Protein AF-A0A950J9D1-F1 (afdb_monomer_lite)

Structure (mmCIF, N/CA/C/O backbone):
data_AF-A0A950J9D1-F1
#
_entry.id   AF-A0A950J9D1-F1
#
loop_
_atom_site.group_PDB
_atom_site.id
_atom_site.type_symbol
_atom_site.label_atom_id
_atom_site.label_alt_id
_atom_site.label_comp_id
_atom_site.label_asym_id
_atom_site.label_entity_id
_atom_site.label_seq_id
_atom_site.pdbx_PDB_ins_code
_atom_site.Cartn_x
_atom_site.Cartn_y
_atom_site.Cartn_z
_atom_site.occupancy
_atom_site.B_iso_or_equiv
_atom_site.auth_seq_id
_atom_site.auth_comp_id
_atom_site.auth_asym_id
_atom_site.auth_atom_id
_atom_site.pdbx_PDB_model_num
ATOM 1 N N . MET A 1 1 ? -12.626 4.077 1.298 1.00 88.75 1 MET A N 1
ATOM 2 C CA . MET A 1 1 ? -12.996 3.410 2.566 1.00 88.75 1 MET A CA 1
ATOM 3 C C . MET A 1 1 ? -14.451 2.959 2.503 1.00 88.75 1 MET A C 1
ATOM 5 O O . MET A 1 1 ? -15.198 3.551 1.730 1.00 88.75 1 MET A O 1
ATOM 9 N N . PRO A 1 2 ? -14.875 1.946 3.283 1.00 83.19 2 PRO A N 1
ATOM 10 C CA . PRO A 1 2 ? -16.275 1.500 3.334 1.00 83.19 2 PRO A CA 1
ATOM 11 C C . PRO A 1 2 ? -17.258 2.616 3.710 1.00 83.19 2 PRO A C 1
ATOM 13 O O . PRO A 1 2 ? -18.381 2.634 3.224 1.00 83.19 2 PRO A O 1
ATOM 16 N N . SER A 1 3 ? -16.800 3.584 4.509 1.00 83.25 3 SER A N 1
ATOM 17 C CA . SER A 1 3 ? -17.522 4.810 4.875 1.00 83.25 3 SER A CA 1
ATOM 18 C C . SER A 1 3 ? -17.750 5.792 3.715 1.00 83.25 3 SER A C 1
ATOM 20 O O . SER A 1 3 ? -18.413 6.806 3.900 1.00 83.25 3 SER A O 1
ATOM 22 N N . GLY A 1 4 ? -17.159 5.552 2.540 1.00 85.25 4 GLY A N 1
ATOM 23 C CA . GLY A 1 4 ? -17.122 6.504 1.428 1.00 85.25 4 GLY A CA 1
ATOM 24 C C . GLY A 1 4 ? -15.970 7.509 1.491 1.00 85.25 4 GLY A C 1
ATOM 25 O O . GLY A 1 4 ? -15.677 8.159 0.489 1.00 85.25 4 GLY A O 1
ATOM 26 N N . GLU A 1 5 ? -15.272 7.599 2.624 1.00 88.75 5 GLU A N 1
ATOM 27 C CA . GLU A 1 5 ? -14.067 8.416 2.764 1.00 88.75 5 GLU A CA 1
ATOM 28 C C . GLU A 1 5 ? -12.976 7.965 1.781 1.00 88.75 5 GLU A C 1
ATOM 30 O O . GLU A 1 5 ? -12.780 6.766 1.534 1.00 88.75 5 GLU A O 1
ATOM 35 N N . ARG A 1 6 ? -12.251 8.933 1.216 1.00 92.69 6 ARG A N 1
ATOM 36 C CA . ARG A 1 6 ? -11.132 8.705 0.299 1.00 92.69 6 ARG A CA 1
ATOM 37 C C . ARG A 1 6 ? -9.833 9.058 1.010 1.00 92.69 6 ARG A C 1
ATOM 39 O O . ARG A 1 6 ? -9.705 10.161 1.524 1.00 92.69 6 ARG A O 1
ATOM 46 N N . LEU A 1 7 ? -8.892 8.117 1.017 1.00 95.94 7 LEU A N 1
ATOM 47 C CA . LEU A 1 7 ? -7.552 8.310 1.563 1.00 95.94 7 LEU A CA 1
ATOM 48 C C . LEU A 1 7 ? -6.548 8.337 0.412 1.00 95.94 7 LEU A C 1
ATOM 50 O O . LEU A 1 7 ? -6.672 7.551 -0.527 1.00 95.94 7 LEU A O 1
ATOM 54 N N . GLU A 1 8 ? -5.562 9.224 0.503 1.00 97.56 8 GLU A N 1
ATOM 55 C CA . GLU A 1 8 ? -4.431 9.269 -0.423 1.00 97.56 8 GLU A CA 1
ATOM 56 C C . GLU A 1 8 ? -3.420 8.176 -0.072 1.00 97.56 8 GLU A C 1
ATOM 58 O O . GLU A 1 8 ? -3.030 8.018 1.094 1.00 97.56 8 GLU A O 1
ATOM 63 N N . ALA A 1 9 ? -2.993 7.439 -1.095 1.00 98.19 9 ALA A N 1
ATOM 64 C CA . ALA A 1 9 ? -1.975 6.415 -0.983 1.00 98.19 9 ALA A CA 1
ATOM 65 C C . ALA A 1 9 ? -1.130 6.334 -2.256 1.00 98.19 9 ALA A C 1
ATOM 67 O O . ALA A 1 9 ? -1.650 6.565 -3.346 1.00 98.19 9 ALA A O 1
ATOM 68 N N . HIS A 1 10 ? 0.133 5.944 -2.096 1.00 98.50 10 HIS A N 1
ATOM 69 C CA . HIS A 1 10 ? 1.097 5.768 -3.181 1.00 98.50 10 HIS A CA 1
ATOM 70 C C . HIS A 1 10 ? 1.820 4.429 -3.062 1.00 98.50 10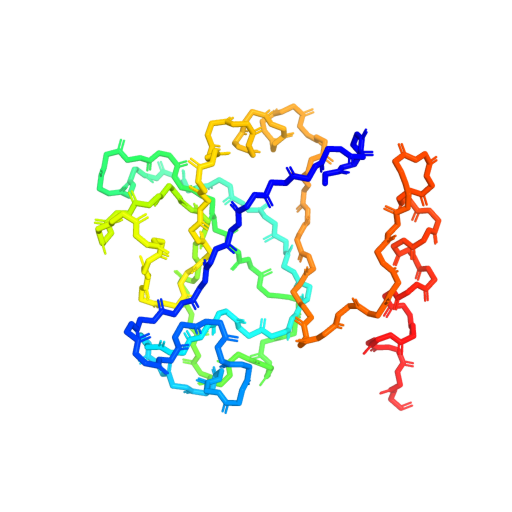 HIS A C 1
ATOM 72 O O . HIS A 1 10 ? 1.854 3.794 -1.999 1.00 98.50 10 HIS A O 1
ATOM 78 N N . SER A 1 11 ? 2.413 3.967 -4.160 1.00 98.50 11 SER A N 1
ATOM 79 C CA . SER A 1 11 ? 3.240 2.766 -4.149 1.00 98.50 11 SER A CA 1
ATOM 80 C C . SER A 1 11 ? 4.355 2.825 -5.184 1.00 98.50 11 SER A C 1
ATOM 82 O O . SER A 1 11 ? 4.157 3.279 -6.302 1.00 98.50 11 SER A O 1
ATOM 84 N N . GLY A 1 12 ? 5.525 2.290 -4.836 1.00 98.31 12 GLY A N 1
ATOM 85 C CA . GLY A 1 12 ? 6.700 2.322 -5.707 1.00 98.31 12 GLY A CA 1
ATOM 86 C C . GLY A 1 12 ? 7.647 3.470 -5.362 1.00 98.31 12 GLY A C 1
ATOM 87 O O . GLY A 1 12 ? 7.420 4.215 -4.411 1.00 98.31 12 GLY A O 1
ATOM 88 N N . LEU A 1 13 ? 8.755 3.550 -6.094 1.00 98.38 13 LEU A N 1
ATOM 89 C CA . LEU A 1 13 ? 9.912 4.371 -5.744 1.00 98.38 13 LEU A CA 1
ATOM 90 C C . LEU A 1 13 ? 10.393 5.191 -6.941 1.00 98.38 13 LEU A C 1
ATOM 92 O O . LEU A 1 13 ? 10.679 4.638 -8.010 1.00 98.38 13 LEU A O 1
ATOM 96 N N . GLY A 1 14 ? 10.577 6.493 -6.728 1.00 96.94 14 GLY A N 1
ATOM 97 C CA . GLY A 1 14 ? 11.109 7.418 -7.720 1.00 96.94 14 GLY A CA 1
ATOM 98 C C . GLY A 1 14 ? 10.282 7.414 -9.005 1.00 96.94 14 GLY A C 1
ATOM 99 O O . GLY A 1 14 ? 9.060 7.498 -8.973 1.00 96.94 14 GLY A O 1
ATOM 100 N N . GLY A 1 15 ? 10.946 7.269 -10.155 1.00 97.44 15 GLY A N 1
ATOM 101 C CA . GLY A 1 15 ? 10.290 7.295 -11.471 1.00 97.44 15 GLY A CA 1
ATOM 102 C C . GLY A 1 15 ? 9.323 6.140 -11.763 1.00 97.44 15 GLY A C 1
ATOM 103 O O . GLY A 1 15 ? 8.729 6.130 -12.833 1.00 97.44 15 GLY A O 1
ATOM 104 N N . TYR A 1 16 ? 9.180 5.174 -10.850 1.00 97.88 16 TYR A N 1
ATOM 105 C CA . TYR A 1 16 ? 8.243 4.050 -10.970 1.00 97.88 16 TYR A CA 1
ATOM 106 C C . TYR A 1 16 ? 7.064 4.154 -9.995 1.00 97.88 16 TYR A C 1
ATOM 108 O O . TYR A 1 16 ? 6.270 3.218 -9.902 1.00 97.88 16 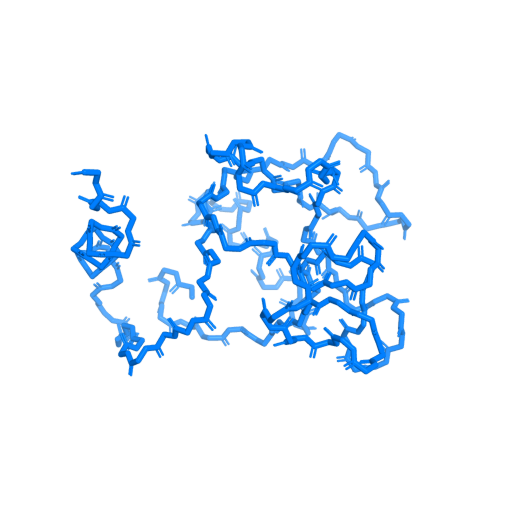TYR A O 1
ATOM 116 N N . MET A 1 17 ? 6.973 5.248 -9.231 1.00 97.44 17 MET A N 1
ATOM 117 C CA . MET A 1 17 ? 5.864 5.482 -8.313 1.00 97.44 17 MET A CA 1
ATOM 118 C C . MET A 1 17 ? 4.547 5.550 -9.091 1.00 97.44 17 MET A C 1
ATOM 120 O O . MET A 1 17 ? 4.451 6.256 -10.092 1.00 97.44 17 MET A O 1
ATOM 124 N N . ASP A 1 18 ? 3.570 4.765 -8.644 1.00 97.19 18 ASP A N 1
ATOM 125 C CA . ASP A 1 18 ? 2.241 4.601 -9.239 1.00 97.19 18 ASP A CA 1
ATOM 126 C C . ASP A 1 18 ? 2.231 4.198 -10.734 1.00 97.19 18 ASP A C 1
ATOM 128 O O . ASP A 1 18 ? 1.183 4.221 -11.378 1.00 97.19 18 ASP A O 1
ATOM 132 N N . ASP A 1 19 ? 3.367 3.753 -11.294 1.00 97.31 19 ASP A N 1
ATOM 133 C CA . ASP A 1 19 ? 3.441 3.231 -12.664 1.00 97.31 19 ASP A CA 1
ATOM 134 C C . ASP A 1 19 ? 3.067 1.745 -12.692 1.00 97.31 19 ASP A C 1
ATOM 136 O O . ASP A 1 19 ? 3.870 0.854 -12.392 1.00 97.31 19 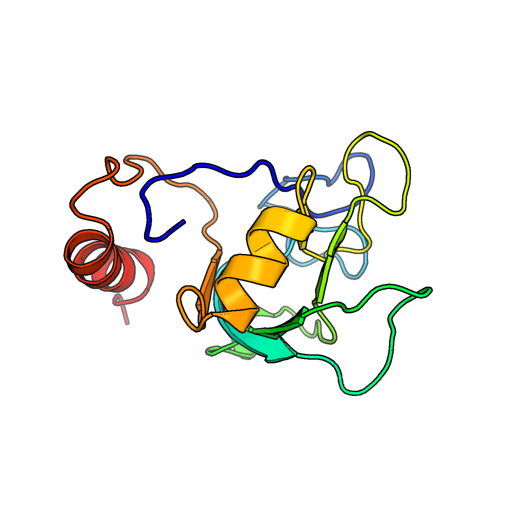ASP A O 1
ATOM 140 N N . THR A 1 20 ? 1.831 1.460 -13.093 1.00 95.12 20 THR A N 1
ATOM 141 C CA . THR A 1 20 ? 1.275 0.101 -13.162 1.00 95.12 20 THR A CA 1
ATOM 142 C C . THR A 1 20 ? 2.010 -0.807 -14.145 1.00 95.12 20 THR A C 1
ATOM 144 O O . THR A 1 20 ? 1.983 -2.026 -13.992 1.00 95.12 20 THR A O 1
ATOM 147 N N . ARG A 1 21 ? 2.762 -0.250 -15.100 1.00 96.06 21 ARG A N 1
ATOM 148 C CA . ARG A 1 21 ? 3.583 -1.030 -16.042 1.00 96.06 21 ARG A CA 1
ATOM 149 C C . ARG A 1 21 ? 4.850 -1.579 -15.387 1.00 96.06 21 ARG A C 1
ATOM 151 O O . ARG A 1 21 ? 5.481 -2.479 -15.933 1.00 96.06 21 ARG A O 1
ATOM 158 N N . ALA A 1 22 ? 5.221 -1.051 -14.222 1.00 97.69 22 ALA A N 1
ATOM 159 C CA . ALA A 1 22 ? 6.420 -1.421 -13.482 1.00 97.69 22 ALA A CA 1
ATOM 160 C C . ALA A 1 22 ? 6.149 -2.407 -12.331 1.00 97.69 22 ALA A C 1
ATOM 162 O O . ALA A 1 22 ? 7.041 -2.659 -11.523 1.00 97.69 22 ALA A O 1
ATOM 163 N N . VAL A 1 23 ? 4.948 -2.994 -12.226 1.00 97.25 23 VAL A N 1
ATOM 164 C CA . VAL A 1 23 ? 4.548 -3.906 -11.125 1.00 97.25 23 VAL A CA 1
ATOM 165 C C . VAL A 1 23 ? 5.432 -5.152 -10.980 1.00 97.25 23 VAL A C 1
ATOM 167 O O . VAL A 1 23 ? 5.486 -5.761 -9.912 1.00 97.25 23 VAL A O 1
ATOM 170 N N . ASN A 1 24 ? 6.172 -5.530 -12.017 1.00 96.75 24 ASN A N 1
ATOM 171 C CA . ASN A 1 24 ? 7.148 -6.617 -11.970 1.00 96.75 24 ASN A CA 1
ATOM 172 C C . ASN A 1 24 ? 8.480 -6.211 -11.302 1.00 96.75 24 ASN A C 1
ATOM 174 O O . ASN A 1 24 ? 9.261 -7.078 -10.908 1.00 96.75 24 ASN A O 1
ATOM 178 N N . LEU A 1 25 ? 8.761 -4.913 -11.143 1.00 97.62 25 LEU A N 1
ATOM 179 C CA . LEU A 1 25 ? 10.024 -4.428 -10.590 1.00 97.62 25 LEU A CA 1
ATOM 180 C C . LEU A 1 25 ? 10.056 -4.568 -9.064 1.00 97.62 25 LEU A C 1
ATOM 182 O O . LEU A 1 25 ? 9.462 -3.786 -8.315 1.00 97.62 25 LEU A O 1
ATOM 186 N N . ARG A 1 26 ? 10.822 -5.542 -8.570 1.00 96.44 26 ARG A N 1
ATOM 187 C CA . ARG A 1 26 ? 11.014 -5.760 -7.130 1.00 96.44 26 ARG A CA 1
ATOM 188 C C . ARG A 1 26 ? 11.615 -4.516 -6.457 1.00 96.44 26 ARG A C 1
ATOM 190 O O . ARG A 1 26 ? 12.580 -3.940 -6.950 1.00 96.44 26 ARG A O 1
ATOM 197 N N . LYS A 1 27 ? 11.059 -4.130 -5.302 1.00 94.81 27 LYS A N 1
ATOM 198 C CA . LYS A 1 27 ? 11.447 -2.960 -4.482 1.00 94.81 27 LYS A CA 1
ATOM 199 C C . LYS A 1 27 ? 11.292 -1.580 -5.141 1.00 94.81 27 LYS A C 1
ATOM 201 O O . LYS A 1 27 ? 11.574 -0.593 -4.478 1.00 94.81 27 LYS A O 1
ATOM 206 N N . ARG A 1 28 ? 10.869 -1.480 -6.404 1.00 97.44 28 ARG A N 1
ATOM 207 C CA . ARG A 1 28 ? 10.740 -0.190 -7.109 1.00 97.44 28 ARG A CA 1
ATOM 208 C C . ARG A 1 28 ? 9.356 0.039 -7.688 1.00 97.44 28 ARG A C 1
ATOM 210 O O . ARG A 1 28 ? 8.858 1.151 -7.609 1.00 97.44 28 ARG A O 1
ATOM 217 N N . GLY A 1 29 ? 8.753 -1.000 -8.252 1.00 98.06 29 GLY A N 1
ATOM 218 C CA . GLY A 1 29 ? 7.413 -0.930 -8.809 1.00 98.06 29 GLY A CA 1
ATOM 219 C C . GLY A 1 29 ? 6.328 -0.878 -7.737 1.00 98.06 29 GLY A C 1
ATOM 220 O O . GLY A 1 29 ? 6.555 -1.344 -6.609 1.00 98.06 29 GLY A O 1
ATOM 221 N N . PRO A 1 30 ? 5.132 -0.384 -8.088 1.00 98.44 30 PRO A N 1
ATOM 222 C CA . PRO A 1 30 ? 4.005 -0.323 -7.171 1.00 98.44 30 PRO A CA 1
ATOM 223 C C . PRO A 1 30 ? 3.525 -1.719 -6.772 1.00 98.44 30 PRO A C 1
ATOM 225 O O . PRO A 1 30 ? 3.952 -2.741 -7.317 1.00 98.44 30 PRO A O 1
ATOM 228 N N . THR A 1 31 ? 2.643 -1.772 -5.782 1.00 98.56 31 THR A N 1
ATOM 229 C CA . THR A 1 31 ? 1.967 -3.001 -5.353 1.00 98.56 31 THR A CA 1
ATOM 230 C C . THR A 1 31 ? 1.220 -3.631 -6.539 1.00 98.56 31 THR A C 1
ATOM 232 O O . THR A 1 31 ? 0.474 -2.918 -7.209 1.00 98.56 31 THR A O 1
ATOM 235 N N . PRO A 1 32 ? 1.405 -4.934 -6.831 1.00 98.00 32 PRO A N 1
ATOM 236 C CA . PRO A 1 32 ? 0.715 -5.579 -7.946 1.00 98.00 32 PRO A CA 1
ATOM 237 C C . PRO A 1 32 ? -0.823 -5.526 -7.828 1.00 98.00 32 PRO A C 1
ATOM 239 O O . PRO A 1 32 ? -1.357 -5.620 -6.723 1.00 98.00 32 PRO A O 1
ATOM 242 N N . PRO A 1 33 ? -1.562 -5.426 -8.945 1.00 97.31 33 PRO A N 1
ATOM 243 C CA . PRO A 1 33 ? -3.012 -5.578 -8.948 1.00 97.31 33 PRO A CA 1
ATOM 244 C C . PRO A 1 33 ? -3.438 -6.947 -8.410 1.00 97.31 33 PRO A C 1
ATOM 246 O O . PRO A 1 33 ? -3.065 -7.995 -8.944 1.00 97.31 33 PRO A O 1
ATOM 249 N N . ASN A 1 34 ? -4.214 -6.947 -7.330 1.00 97.38 34 ASN A N 1
ATOM 250 C CA . ASN A 1 34 ? -4.677 -8.155 -6.656 1.00 97.38 34 ASN A CA 1
ATOM 251 C C . ASN A 1 34 ? -5.812 -7.824 -5.682 1.00 97.38 34 ASN A C 1
ATOM 253 O O . ASN A 1 34 ? -6.069 -6.665 -5.346 1.00 97.38 34 ASN A O 1
ATOM 257 N N . VAL A 1 35 ? -6.431 -8.871 -5.147 1.00 97.12 35 VAL A N 1
ATOM 258 C CA . VAL A 1 35 ? -7.170 -8.785 -3.891 1.00 97.12 35 VAL A CA 1
ATOM 259 C C . VAL A 1 35 ? -6.230 -9.221 -2.775 1.00 97.12 35 VAL A C 1
ATOM 261 O O . VAL A 1 35 ? -5.648 -10.300 -2.827 1.00 97.12 35 VAL A O 1
ATOM 264 N N . TYR A 1 36 ? -6.094 -8.391 -1.750 1.00 98.12 36 TYR A N 1
ATOM 265 C CA . TYR A 1 36 ? -5.254 -8.655 -0.593 1.00 98.12 36 TYR A CA 1
ATOM 266 C C . TYR A 1 36 ? -6.113 -8.821 0.655 1.00 98.12 36 TYR A C 1
ATOM 268 O O . TYR A 1 36 ? -6.889 -7.932 1.008 1.00 98.12 36 TYR A O 1
ATOM 276 N N . ASN A 1 37 ? -5.941 -9.934 1.362 1.00 98.19 37 ASN A N 1
ATOM 277 C CA . ASN A 1 37 ? -6.399 -10.059 2.740 1.00 98.19 37 ASN A CA 1
ATOM 278 C C . ASN A 1 37 ? -5.433 -9.298 3.650 1.00 98.19 37 ASN A C 1
ATOM 280 O O . ASN A 1 37 ? -4.213 -9.429 3.529 1.00 98.19 37 ASN A O 1
ATOM 284 N N . LEU A 1 38 ? -5.977 -8.507 4.566 1.00 98.44 38 LEU A N 1
ATOM 285 C CA . LEU A 1 38 ? -5.178 -7.694 5.470 1.00 98.44 38 LEU A CA 1
ATOM 286 C C . LEU A 1 38 ? -4.923 -8.445 6.774 1.00 98.44 38 LEU A C 1
ATOM 288 O O . LEU A 1 38 ? -5.833 -9.045 7.344 1.00 98.44 38 LEU A O 1
ATOM 292 N N . ARG A 1 39 ? -3.679 -8.404 7.251 1.00 98.12 39 ARG A N 1
ATOM 293 C CA . ARG A 1 39 ? -3.300 -8.949 8.560 1.00 98.12 39 ARG A CA 1
ATOM 294 C C . ARG A 1 39 ? -2.410 -7.972 9.299 1.00 98.12 39 ARG A C 1
ATOM 296 O O . ARG A 1 39 ? -1.445 -7.469 8.736 1.00 98.12 39 ARG A O 1
ATOM 303 N N . LEU A 1 40 ? -2.685 -7.728 10.571 1.00 97.88 40 LEU A N 1
ATOM 304 C CA . LEU A 1 40 ? -1.798 -6.924 11.402 1.00 97.88 40 LEU A CA 1
ATOM 305 C C . LEU A 1 40 ? -0.437 -7.624 11.534 1.00 97.88 40 LEU A C 1
ATOM 307 O O . LEU A 1 40 ? -0.388 -8.841 11.706 1.00 97.88 40 LEU A O 1
ATOM 311 N N . ARG A 1 41 ? 0.672 -6.881 11.447 1.00 97.44 41 ARG A N 1
ATOM 312 C CA . ARG A 1 41 ? 1.983 -7.462 11.768 1.00 97.44 41 ARG A CA 1
ATOM 313 C C . ARG A 1 41 ? 2.101 -7.722 13.268 1.00 97.44 41 ARG A C 1
ATOM 315 O O . ARG A 1 41 ? 1.726 -6.877 14.074 1.00 97.44 41 ARG A O 1
ATOM 322 N N . GLU A 1 42 ? 2.723 -8.843 13.614 1.00 91.81 42 GLU A N 1
ATOM 323 C CA . GLU A 1 42 ? 3.043 -9.207 15.001 1.00 91.81 42 GLU A CA 1
ATOM 324 C C . GLU A 1 42 ? 4.104 -8.287 15.622 1.00 91.81 42 GLU A C 1
ATOM 326 O O . GLU A 1 42 ? 4.107 -8.057 16.825 1.00 91.81 42 GLU A O 1
ATOM 331 N N . SER A 1 43 ? 4.995 -7.731 14.796 1.00 96.00 43 SER A N 1
ATOM 332 C CA . SER A 1 43 ? 6.038 -6.794 15.213 1.00 96.00 43 SER A CA 1
ATOM 333 C C . SER A 1 43 ? 5.915 -5.448 14.502 1.00 96.00 43 SER A C 1
ATOM 335 O O . SER A 1 43 ? 5.344 -5.337 13.410 1.00 96.00 43 SER A O 1
ATOM 337 N N . LEU A 1 44 ? 6.493 -4.407 15.105 1.00 97.06 44 LEU A N 1
ATOM 338 C CA . LEU A 1 44 ? 6.562 -3.078 14.500 1.00 97.06 44 LEU A CA 1
ATOM 339 C C . LEU A 1 44 ? 7.475 -3.080 13.265 1.00 97.06 44 LEU A C 1
ATOM 341 O O . LEU A 1 44 ? 8.449 -3.829 13.171 1.00 97.06 44 LEU A O 1
ATOM 345 N N . PHE A 1 45 ? 7.131 -2.258 12.280 1.00 96.75 45 PHE A N 1
ATOM 346 C CA . PHE A 1 45 ? 7.908 -2.005 11.071 1.00 96.75 45 PHE A CA 1
ATOM 347 C C . PHE A 1 45 ? 8.463 -0.589 11.176 1.00 96.75 45 PHE A C 1
ATOM 349 O O . PHE A 1 45 ? 7.699 0.368 11.083 1.00 96.75 45 PHE A O 1
ATOM 356 N N . HIS A 1 46 ? 9.760 -0.456 11.461 1.00 95.25 46 HIS A N 1
ATOM 357 C CA . HIS A 1 46 ? 10.390 0.844 11.737 1.00 95.25 46 HIS A CA 1
ATOM 358 C C . HIS A 1 46 ? 9.631 1.666 12.800 1.00 95.25 46 HIS A C 1
ATOM 360 O O . HIS A 1 46 ? 9.387 2.854 12.633 1.00 95.25 46 HIS A O 1
ATOM 366 N N . GLY A 1 47 ? 9.197 1.004 13.880 1.00 96.38 47 GLY A N 1
ATOM 367 C CA . GLY A 1 47 ? 8.422 1.633 14.957 1.00 96.38 47 GLY A CA 1
ATOM 368 C C . GLY A 1 47 ? 6.926 1.812 14.668 1.00 96.38 47 GLY A C 1
ATOM 369 O O . GLY A 1 47 ? 6.192 2.226 15.558 1.00 96.38 47 GLY A O 1
ATOM 370 N N . VAL A 1 48 ? 6.442 1.455 13.473 1.00 96.88 48 VAL A N 1
ATOM 371 C CA . VAL A 1 48 ? 5.030 1.602 13.093 1.00 96.88 48 VAL A CA 1
ATOM 372 C C . VAL A 1 48 ? 4.302 0.264 13.060 1.00 96.88 48 VAL A C 1
ATOM 374 O O . VAL A 1 48 ? 4.809 -0.743 12.564 1.00 96.88 48 VAL A O 1
ATOM 377 N N . GLN A 1 49 ? 3.059 0.262 13.535 1.00 98.19 49 GLN A N 1
ATOM 378 C CA . GLN A 1 49 ? 2.143 -0.864 13.406 1.00 98.19 49 GLN A CA 1
ATOM 379 C C . GLN A 1 49 ? 1.662 -1.004 11.952 1.00 98.19 49 GLN A C 1
ATOM 381 O O . GLN A 1 49 ? 0.592 -0.517 11.600 1.00 98.19 49 GLN A O 1
ATOM 386 N N . ALA A 1 50 ? 2.464 -1.639 11.098 1.00 98.44 50 ALA A N 1
ATOM 387 C CA . ALA A 1 50 ? 2.132 -1.895 9.695 1.00 98.44 50 ALA A CA 1
ATOM 388 C C . ALA A 1 50 ? 1.136 -3.060 9.524 1.00 98.44 50 ALA A C 1
ATOM 390 O O . ALA A 1 50 ? 1.086 -3.988 10.341 1.00 98.44 50 ALA A O 1
ATOM 391 N N . ILE A 1 51 ? 0.389 -3.038 8.419 1.00 98.75 51 ILE A N 1
ATOM 392 C CA . ILE A 1 51 ? -0.527 -4.111 8.005 1.00 98.75 51 ILE A CA 1
ATOM 393 C C . ILE A 1 51 ? 0.104 -4.888 6.847 1.00 98.75 51 ILE A C 1
ATOM 395 O O . ILE A 1 51 ? 0.566 -4.304 5.876 1.00 98.75 51 ILE A O 1
ATOM 399 N N . ARG A 1 52 ? 0.131 -6.216 6.935 1.00 98.56 52 ARG A N 1
ATOM 400 C CA . ARG A 1 52 ? 0.521 -7.129 5.859 1.00 98.56 52 ARG A CA 1
ATOM 401 C C . ARG A 1 52 ? -0.598 -7.248 4.833 1.00 98.56 52 ARG A C 1
ATOM 403 O O . ARG A 1 52 ? -1.743 -7.511 5.197 1.00 98.56 52 ARG A O 1
ATOM 410 N N . LEU A 1 53 ? -0.231 -7.129 3.561 1.00 98.62 53 LEU A N 1
ATOM 411 C CA . LEU A 1 53 ? -1.090 -7.450 2.427 1.00 98.62 53 LEU A CA 1
ATOM 412 C C . LEU A 1 53 ? -0.782 -8.885 1.986 1.00 98.62 53 LEU A C 1
ATOM 414 O O . LEU A 1 53 ? 0.312 -9.163 1.498 1.00 98.62 53 LEU A O 1
ATOM 418 N N . VAL A 1 54 ? -1.729 -9.801 2.196 1.00 98.25 54 VAL A N 1
ATOM 419 C CA . VAL A 1 54 ? -1.626 -11.210 1.785 1.00 98.25 54 VAL A CA 1
ATOM 420 C C . VAL A 1 54 ? -2.410 -11.395 0.484 1.00 98.25 54 VAL A C 1
ATOM 422 O O . VAL A 1 54 ? -3.638 -11.283 0.526 1.00 98.25 54 VAL A O 1
ATOM 425 N N . PRO A 1 55 ? -1.750 -11.623 -0.662 1.00 97.75 55 PRO A N 1
ATOM 426 C CA . PRO A 1 55 ? -2.431 -11.758 -1.948 1.00 97.75 55 PRO A CA 1
ATOM 427 C C . PRO A 1 55 ? -3.347 -12.980 -1.958 1.00 97.75 55 PRO A C 1
ATOM 429 O O . PRO A 1 55 ? -3.030 -14.010 -1.370 1.00 97.75 55 PRO A O 1
ATOM 432 N N . VAL A 1 56 ? -4.486 -12.865 -2.637 1.00 97.50 56 VAL A N 1
ATOM 433 C CA . VAL A 1 56 ? -5.355 -14.012 -2.927 1.00 97.50 56 VAL A CA 1
ATOM 434 C C . VAL A 1 56 ? -4.777 -14.839 -4.075 1.00 97.50 56 VAL A C 1
ATOM 436 O O . VAL A 1 56 ? -4.834 -16.062 -4.026 1.00 97.50 56 VAL A O 1
ATOM 439 N N . ASP A 1 57 ? -4.201 -14.181 -5.083 1.00 95.50 57 ASP A N 1
ATOM 440 C CA . ASP A 1 57 ? -3.554 -14.830 -6.225 1.00 95.50 57 ASP A CA 1
ATOM 441 C C . ASP A 1 57 ? -2.037 -14.602 -6.180 1.00 95.50 57 ASP A C 1
ATOM 443 O O . ASP A 1 57 ? -1.550 -13.523 -6.529 1.00 95.50 57 ASP A O 1
ATOM 447 N N . GLU A 1 58 ? -1.272 -15.597 -5.729 1.00 95.00 58 GLU A N 1
ATOM 448 C CA . GLU A 1 58 ? 0.189 -15.479 -5.635 1.00 95.00 58 GLU A CA 1
ATOM 449 C C . GLU A 1 58 ? 0.881 -15.412 -7.005 1.00 95.00 58 GLU A C 1
ATOM 451 O O . GLU A 1 58 ? 1.953 -14.814 -7.121 1.00 95.00 58 GLU A O 1
ATOM 456 N N . HIS A 1 59 ? 0.269 -15.939 -8.072 1.00 95.81 5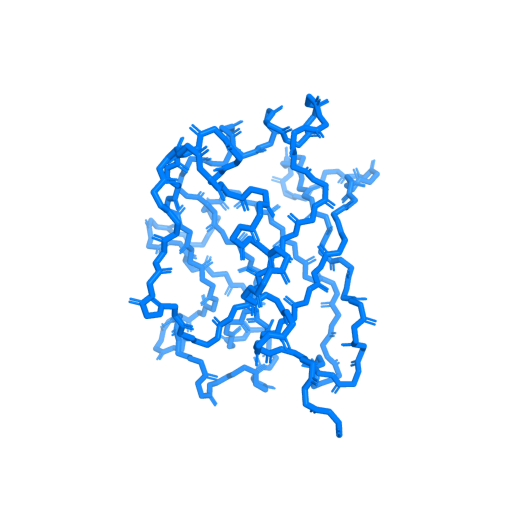9 HIS A N 1
ATOM 457 C CA . HIS A 1 59 ? 0.870 -15.921 -9.409 1.00 95.81 59 HIS A CA 1
ATOM 458 C C . HIS A 1 59 ? 0.984 -14.496 -9.971 1.00 95.81 59 HIS A C 1
ATOM 460 O O . HIS A 1 59 ? 1.910 -14.199 -10.727 1.00 95.81 59 HIS A O 1
ATOM 466 N N . LYS A 1 60 ? 0.110 -13.579 -9.533 1.00 94.81 60 LYS A N 1
ATOM 467 C CA . LYS A 1 60 ? 0.130 -12.150 -9.905 1.00 94.81 60 LYS A CA 1
ATOM 468 C C . LYS A 1 60 ? 1.173 -11.320 -9.164 1.00 94.81 60 LYS A C 1
ATOM 470 O O . LYS A 1 60 ? 1.262 -10.112 -9.368 1.00 94.81 60 LYS A O 1
ATOM 475 N N . MET A 1 61 ? 1.966 -11.936 -8.292 1.00 97.00 61 MET A N 1
ATOM 476 C CA . MET A 1 61 ? 2.927 -11.206 -7.471 1.00 97.00 61 MET A CA 1
ATOM 477 C C . MET A 1 61 ? 4.305 -11.047 -8.107 1.00 97.00 61 MET A C 1
ATOM 479 O O . MET A 1 61 ? 5.139 -10.352 -7.534 1.00 97.00 61 MET A O 1
ATOM 483 N N . TYR A 1 62 ? 4.574 -11.650 -9.269 1.00 96.25 62 TYR A N 1
ATOM 484 C CA . TYR A 1 62 ? 5.877 -11.545 -9.948 1.00 96.25 62 TYR A CA 1
ATOM 485 C C . TYR A 1 62 ? 7.058 -11.988 -9.055 1.00 96.25 62 TYR A C 1
ATOM 487 O O . TYR A 1 62 ? 8.126 -11.375 -9.060 1.00 96.25 62 TYR A O 1
ATOM 495 N N . GLY A 1 63 ? 6.850 -13.015 -8.219 1.00 95.38 63 GLY A N 1
ATOM 496 C CA . GLY A 1 63 ? 7.841 -13.479 -7.237 1.00 95.38 63 GLY A CA 1
ATOM 497 C C . GLY A 1 63 ? 8.116 -12.491 -6.094 1.00 95.38 63 GLY A C 1
ATOM 498 O O . GLY A 1 63 ? 9.145 -12.591 -5.424 1.00 95.38 63 GLY A O 1
ATOM 499 N N . ARG A 1 64 ? 7.235 -11.503 -5.887 1.00 96.31 64 ARG A N 1
ATOM 500 C CA . ARG A 1 64 ? 7.326 -10.523 -4.802 1.00 96.31 64 ARG A CA 1
ATOM 501 C C . ARG A 1 64 ? 6.503 -10.969 -3.604 1.00 96.31 64 ARG A C 1
ATOM 503 O O . ARG A 1 64 ? 5.407 -11.500 -3.727 1.00 96.31 64 ARG A O 1
ATOM 510 N N . ASP A 1 65 ? 7.013 -10.648 -2.434 1.00 94.88 65 ASP A N 1
ATOM 511 C CA . ASP A 1 65 ? 6.424 -10.967 -1.150 1.00 94.88 65 ASP A CA 1
ATOM 512 C C . ASP A 1 65 ? 6.550 -9.770 -0.204 1.00 94.88 65 ASP A C 1
ATOM 514 O O . ASP A 1 65 ? 7.040 -8.695 -0.561 1.00 94.88 65 ASP A O 1
ATOM 518 N N . GLY A 1 66 ? 6.070 -9.942 1.025 1.00 95.69 66 GLY A N 1
ATOM 519 C CA . GLY A 1 66 ? 6.368 -8.999 2.094 1.00 95.69 66 GLY A CA 1
ATOM 520 C C . GLY A 1 66 ? 5.734 -7.611 1.946 1.00 95.69 66 GLY A C 1
ATOM 521 O O . GLY A 1 66 ? 6.143 -6.704 2.667 1.00 95.69 66 GLY A O 1
ATOM 522 N N . ILE A 1 67 ? 4.726 -7.443 1.088 1.00 98.12 67 ILE A N 1
ATOM 523 C CA . ILE A 1 67 ? 4.043 -6.161 0.864 1.00 98.12 67 ILE A CA 1
ATOM 524 C C . ILE A 1 67 ? 3.294 -5.713 2.125 1.00 98.12 67 ILE A C 1
ATOM 526 O O . ILE A 1 67 ? 2.654 -6.516 2.813 1.00 98.12 67 ILE A O 1
ATOM 530 N N . LEU A 1 68 ? 3.397 -4.423 2.441 1.00 98.62 68 LEU A N 1
ATOM 531 C CA . LEU A 1 68 ? 2.806 -3.797 3.620 1.00 98.62 68 LEU A CA 1
ATOM 532 C C . LEU A 1 68 ? 1.956 -2.579 3.250 1.00 98.62 68 LEU A C 1
ATOM 534 O O . LEU A 1 68 ? 2.148 -1.985 2.194 1.00 98.62 68 LEU A O 1
ATOM 538 N N . ALA A 1 69 ? 1.070 -2.193 4.165 1.00 98.75 69 ALA A N 1
ATOM 539 C CA . ALA A 1 69 ? 0.495 -0.863 4.271 1.00 98.75 69 ALA A CA 1
ATOM 540 C C . ALA A 1 69 ? 1.113 -0.134 5.475 1.00 98.75 69 ALA A C 1
ATOM 542 O O . ALA A 1 69 ? 1.177 -0.705 6.571 1.00 98.75 69 ALA A O 1
ATOM 543 N N . HIS A 1 70 ? 1.594 1.094 5.272 1.00 98.62 70 HIS A N 1
ATOM 544 C CA . HIS A 1 70 ? 2.294 1.894 6.290 1.00 98.62 70 HIS A CA 1
ATOM 545 C C . HIS A 1 70 ? 2.194 3.413 5.979 1.00 98.62 70 HIS A C 1
ATOM 547 O O . HIS A 1 70 ? 1.735 3.768 4.896 1.00 98.62 70 HIS A O 1
ATOM 553 N N . PRO A 1 71 ? 2.565 4.345 6.883 1.00 98.62 71 PRO A N 1
ATOM 554 C CA . PRO A 1 71 ? 2.627 5.780 6.574 1.00 98.62 71 PRO A CA 1
ATOM 555 C C . PRO A 1 71 ? 3.770 6.095 5.614 1.00 98.62 71 PRO A C 1
ATOM 557 O O . PRO A 1 71 ? 4.625 5.252 5.357 1.00 98.62 71 PRO A O 1
ATOM 560 N N . PHE A 1 72 ? 3.851 7.323 5.121 1.00 98.12 72 PHE A N 1
ATOM 561 C CA . PHE A 1 72 ? 5.015 7.753 4.347 1.00 98.12 72 PHE A CA 1
ATOM 562 C C . PHE A 1 72 ? 6.293 7.643 5.192 1.00 98.12 72 PHE A C 1
ATOM 564 O O . PHE A 1 72 ? 6.359 8.149 6.311 1.00 98.12 72 PHE A O 1
ATOM 571 N N . MET A 1 73 ? 7.292 6.930 4.666 1.00 96.88 73 MET A N 1
ATOM 572 C CA . MET A 1 73 ? 8.552 6.637 5.366 1.00 96.88 73 MET A CA 1
ATOM 573 C C . MET A 1 73 ? 9.795 6.994 4.544 1.00 96.88 73 MET A C 1
ATOM 575 O O . MET A 1 73 ? 10.868 7.148 5.120 1.00 96.88 73 MET A O 1
ATOM 579 N N . LEU A 1 74 ? 9.674 7.135 3.219 1.00 96.50 74 LEU A N 1
ATOM 580 C CA . LEU A 1 74 ? 10.781 7.470 2.316 1.00 96.50 74 LEU A CA 1
ATOM 581 C C . LEU A 1 74 ? 10.590 8.870 1.717 1.00 96.50 74 LEU A C 1
ATOM 583 O O . LEU A 1 74 ? 10.584 9.055 0.508 1.00 96.50 74 LEU A O 1
ATOM 587 N N . GLY A 1 75 ? 10.424 9.868 2.583 1.00 94.00 75 GLY A N 1
ATOM 588 C CA . GLY A 1 75 ? 10.170 11.249 2.174 1.00 94.00 75 GLY A CA 1
ATOM 589 C C . GLY A 1 75 ? 8.682 11.588 2.053 1.00 94.00 75 GLY A C 1
ATOM 590 O O . GLY A 1 75 ? 7.806 10.794 2.391 1.00 94.00 75 GLY A O 1
ATOM 591 N N . ALA A 1 76 ? 8.399 12.816 1.616 1.00 95.75 76 ALA A N 1
ATOM 592 C CA . ALA A 1 76 ? 7.063 13.415 1.684 1.00 95.75 76 ALA A CA 1
ATOM 593 C C . ALA A 1 76 ? 6.112 13.013 0.539 1.00 95.75 76 ALA A C 1
ATOM 595 O O . ALA A 1 76 ? 4.915 13.296 0.620 1.00 95.75 76 ALA A O 1
ATOM 596 N N . ASN A 1 77 ? 6.635 12.365 -0.506 1.00 96.00 77 ASN A N 1
ATOM 597 C CA . ASN A 1 77 ? 5.886 12.019 -1.719 1.00 96.00 77 ASN A CA 1
ATOM 598 C C . ASN A 1 77 ? 5.167 10.665 -1.628 1.00 96.00 77 ASN A C 1
ATOM 600 O O . ASN A 1 77 ? 4.413 10.320 -2.525 1.00 96.00 77 ASN A O 1
ATOM 604 N N . GLY A 1 78 ? 5.392 9.895 -0.559 1.00 97.31 78 GLY A N 1
ATOM 605 C CA . GLY A 1 78 ? 4.798 8.567 -0.414 1.00 97.31 78 GLY A CA 1
ATOM 606 C C . GLY A 1 78 ? 5.583 7.442 -1.082 1.00 97.31 78 GLY A C 1
ATOM 607 O O . GLY A 1 78 ? 5.077 6.324 -1.183 1.00 97.31 78 GLY A O 1
ATOM 608 N N . ASP A 1 79 ? 6.836 7.677 -1.462 1.00 98.25 79 ASP A N 1
ATOM 609 C CA . ASP A 1 79 ? 7.715 6.618 -1.938 1.00 98.25 79 ASP A CA 1
ATOM 610 C C . ASP A 1 79 ? 7.755 5.419 -0.976 1.00 98.25 79 ASP A C 1
ATOM 612 O O . ASP A 1 79 ? 7.746 5.528 0.261 1.00 98.25 79 ASP A O 1
ATOM 616 N N . SER A 1 80 ? 7.834 4.235 -1.568 1.00 98.00 80 SER A N 1
ATOM 617 C CA . SER A 1 80 ? 7.932 2.974 -0.855 1.00 98.00 80 SER A CA 1
ATOM 618 C C . SER A 1 80 ? 8.715 1.963 -1.684 1.00 98.00 80 SER A C 1
ATOM 620 O O . SER A 1 80 ? 8.801 2.049 -2.905 1.00 98.00 80 SER A O 1
ATOM 622 N N . ASN A 1 81 ? 9.228 0.912 -1.046 1.00 97.50 81 ASN A N 1
ATOM 623 C CA . ASN A 1 81 ? 9.840 -0.200 -1.778 1.00 97.50 81 ASN A CA 1
ATOM 624 C C . ASN A 1 81 ? 8.778 -1.147 -2.386 1.00 97.50 81 ASN A C 1
ATOM 626 O O . ASN A 1 81 ? 8.892 -2.371 -2.294 1.00 97.50 81 ASN A O 1
ATOM 630 N N . GLY A 1 82 ? 7.714 -0.581 -2.962 1.00 97.31 82 GLY A N 1
ATOM 631 C CA . GLY A 1 82 ? 6.573 -1.296 -3.532 1.00 97.31 82 GLY A CA 1
ATOM 632 C C . GLY A 1 82 ? 5.509 -1.730 -2.522 1.00 97.31 82 GLY A C 1
ATOM 633 O O . GLY A 1 82 ? 4.753 -2.651 -2.807 1.00 97.31 82 GLY A O 1
ATOM 634 N N . CYS A 1 83 ? 5.477 -1.097 -1.347 1.00 98.31 83 CYS A N 1
ATOM 635 C CA . CYS A 1 83 ? 4.396 -1.192 -0.360 1.00 98.31 83 CYS A CA 1
ATOM 636 C C . CYS A 1 83 ? 3.322 -0.127 -0.632 1.00 98.31 83 CYS A C 1
ATOM 638 O O . CYS A 1 83 ? 3.570 0.820 -1.377 1.00 98.31 83 CYS A O 1
ATOM 640 N N . VAL A 1 84 ? 2.144 -0.238 -0.031 1.00 98.62 84 VAL A N 1
ATOM 641 C CA . VAL A 1 84 ? 1.144 0.836 -0.075 1.00 98.62 84 VAL A CA 1
ATOM 642 C C . VAL A 1 84 ? 1.447 1.813 1.057 1.00 98.62 84 VAL A C 1
ATOM 644 O O . VAL A 1 84 ? 1.367 1.462 2.234 1.00 98.62 84 VAL A O 1
ATOM 647 N N . SER A 1 85 ? 1.835 3.033 0.725 1.00 98.50 85 SER A N 1
ATOM 648 C CA . SER A 1 85 ? 2.069 4.081 1.707 1.00 98.50 85 SER A CA 1
ATOM 649 C C . SER A 1 85 ? 0.839 4.991 1.763 1.00 98.50 85 SER A C 1
ATOM 651 O O . SER A 1 85 ? 0.274 5.319 0.728 1.00 98.50 85 SER A O 1
ATOM 653 N N . PHE A 1 86 ? 0.384 5.383 2.951 1.00 98.62 86 PHE A N 1
ATOM 654 C CA . PHE A 1 86 ? -0.775 6.269 3.121 1.00 98.62 86 PHE A CA 1
ATOM 655 C C . PHE A 1 86 ? -0.346 7.621 3.680 1.00 98.62 86 PHE A C 1
ATOM 657 O O . PHE A 1 86 ? 0.436 7.665 4.637 1.00 98.62 86 PHE A O 1
ATOM 664 N N . ARG A 1 87 ? -0.919 8.710 3.147 1.00 98.31 87 ARG A N 1
ATOM 665 C CA . ARG A 1 87 ? -0.717 10.050 3.721 1.00 98.31 87 ARG A CA 1
ATOM 666 C C . ARG A 1 87 ? -1.350 10.133 5.110 1.00 98.31 87 ARG A C 1
ATOM 668 O O . ARG A 1 87 ? -0.689 10.535 6.061 1.00 98.31 87 ARG A O 1
ATOM 675 N N . ASP A 1 88 ? -2.598 9.677 5.234 1.00 98.06 88 ASP A N 1
ATOM 676 C CA . ASP A 1 88 ? -3.294 9.502 6.515 1.00 98.06 88 ASP A CA 1
ATOM 677 C C . ASP A 1 88 ? -3.394 8.014 6.881 1.00 98.06 88 ASP A C 1
ATOM 679 O O . ASP A 1 88 ? -4.446 7.369 6.827 1.00 98.06 88 ASP A O 1
ATOM 683 N N . TYR A 1 89 ? -2.245 7.433 7.227 1.00 98.44 89 TYR A N 1
ATOM 684 C CA . TYR A 1 89 ? -2.193 6.059 7.719 1.00 98.44 89 TYR A CA 1
ATOM 685 C C . TYR A 1 89 ? -2.979 5.830 9.023 1.00 98.44 89 TYR A C 1
ATOM 687 O O . TYR A 1 89 ? -3.604 4.772 9.143 1.00 98.44 89 TYR A O 1
ATOM 695 N N . PRO A 1 90 ? -2.994 6.755 10.007 1.00 98.12 90 PRO A N 1
ATOM 696 C CA . PRO A 1 90 ? -3.799 6.578 11.212 1.00 98.12 90 PRO A CA 1
ATOM 697 C C . PRO A 1 90 ? -5.288 6.340 10.933 1.00 98.12 90 PRO A C 1
ATOM 699 O O . PRO A 1 90 ? -5.884 5.488 11.596 1.00 98.12 90 PRO A O 1
ATOM 702 N N . ALA A 1 91 ? -5.887 7.036 9.960 1.00 97.81 91 ALA A N 1
ATOM 703 C CA . ALA A 1 91 ? -7.273 6.789 9.559 1.00 97.81 91 ALA A CA 1
ATOM 704 C C . ALA A 1 91 ? -7.469 5.356 9.032 1.00 97.81 91 ALA A C 1
ATOM 706 O O . ALA A 1 91 ? -8.358 4.634 9.499 1.00 97.81 91 ALA A O 1
ATOM 707 N N . PHE A 1 92 ? -6.587 4.909 8.130 1.00 98.31 92 PHE A N 1
ATOM 708 C CA . PHE A 1 92 ? -6.617 3.551 7.580 1.00 98.31 92 PHE A CA 1
ATOM 709 C C . PHE A 1 92 ? -6.452 2.474 8.665 1.00 98.31 92 PHE A C 1
ATOM 711 O O . PHE A 1 92 ? -7.252 1.538 8.744 1.00 98.31 92 PHE A O 1
ATOM 718 N N . LEU A 1 93 ? -5.452 2.621 9.542 1.00 98.25 93 LEU A N 1
ATOM 719 C CA . LEU A 1 93 ? -5.173 1.667 10.616 1.00 98.25 93 LEU A CA 1
ATOM 720 C C . LEU A 1 93 ? -6.351 1.552 11.590 1.00 98.25 93 LEU A C 1
ATOM 722 O O . LEU A 1 93 ? -6.739 0.440 11.946 1.00 98.25 93 LEU A O 1
ATOM 726 N N . LYS A 1 94 ? -6.955 2.678 11.991 1.00 97.62 94 LYS A N 1
ATOM 727 C CA . LYS A 1 94 ? -8.127 2.671 12.877 1.00 97.62 94 LYS A CA 1
ATOM 728 C C . LYS A 1 94 ? -9.315 1.949 12.239 1.00 97.62 94 LYS A C 1
ATOM 730 O O . LYS A 1 94 ? -9.991 1.188 12.923 1.00 97.62 94 LYS A O 1
ATOM 735 N N . ALA A 1 95 ? -9.562 2.150 10.945 1.00 97.69 95 ALA A N 1
ATOM 736 C CA . ALA A 1 95 ? -10.635 1.449 10.238 1.00 97.69 95 ALA A CA 1
ATOM 737 C C . ALA A 1 95 ? -10.391 -0.069 10.167 1.00 97.69 95 ALA A C 1
ATOM 739 O O . ALA A 1 95 ? -11.313 -0.851 10.396 1.00 97.69 95 ALA A O 1
ATOM 740 N N . TYR A 1 96 ? -9.146 -0.501 9.931 1.00 97.81 96 TYR A N 1
ATOM 741 C CA . TYR A 1 96 ? -8.774 -1.917 10.031 1.00 97.81 96 TYR A CA 1
ATOM 742 C C . TYR A 1 96 ? -9.005 -2.465 11.448 1.00 97.81 96 TYR A C 1
ATOM 744 O O . TYR A 1 96 ? -9.613 -3.518 11.614 1.00 97.81 96 TYR A O 1
ATOM 752 N N . GLN A 1 97 ? -8.571 -1.737 12.482 1.00 97.12 97 GLN A N 1
ATOM 753 C CA . GLN A 1 97 ? -8.721 -2.150 13.884 1.00 97.12 97 GLN A CA 1
ATOM 754 C C . GLN A 1 97 ? -10.187 -2.263 14.324 1.00 97.12 97 GLN A C 1
ATOM 756 O O . GLN A 1 97 ? -10.508 -3.118 15.143 1.00 97.12 97 GLN A O 1
ATOM 761 N N . ARG A 1 98 ? -11.082 -1.442 13.759 1.00 97.00 98 ARG A N 1
ATOM 762 C CA . ARG A 1 98 ? -12.538 -1.558 13.956 1.00 97.00 98 ARG A CA 1
ATOM 763 C C . ARG A 1 98 ? -13.178 -2.694 13.146 1.00 97.00 98 ARG A C 1
ATOM 765 O O . ARG A 1 98 ? -14.373 -2.926 13.278 1.00 97.00 98 ARG A O 1
ATOM 772 N N . GLY A 1 99 ? -12.412 -3.389 12.304 1.00 96.19 99 GLY A N 1
ATOM 773 C CA . GLY A 1 99 ? -12.907 -4.455 11.429 1.00 96.19 99 GLY A CA 1
ATOM 774 C C . GLY A 1 99 ? -13.650 -3.957 10.187 1.00 96.19 99 GLY A C 1
ATOM 775 O O . GLY A 1 99 ? -14.173 -4.767 9.429 1.00 96.19 99 GLY A O 1
ATOM 776 N N . GLU A 1 100 ? -13.679 -2.645 9.940 1.00 95.38 100 GLU A N 1
ATOM 777 C CA . GLU A 1 100 ? -14.353 -2.058 8.774 1.00 95.38 100 GLU A CA 1
ATOM 778 C C . GLU A 1 100 ? -13.612 -2.402 7.479 1.00 95.38 100 GLU A C 1
ATOM 780 O O . GLU A 1 100 ? -14.227 -2.609 6.435 1.00 95.38 100 GLU A O 1
ATOM 785 N N . VAL A 1 101 ? -12.281 -2.490 7.544 1.00 95.50 101 VAL A N 1
ATOM 786 C CA . VAL A 1 101 ? -11.434 -2.844 6.404 1.00 95.50 101 VAL A CA 1
ATOM 787 C C . VAL A 1 101 ? -10.663 -4.114 6.718 1.00 95.50 101 VAL A C 1
ATOM 789 O O . VAL A 1 101 ? -9.739 -4.106 7.519 1.00 95.50 101 VAL A O 1
ATOM 792 N N . THR A 1 102 ? -11.008 -5.208 6.046 1.00 96.19 102 THR A N 1
ATOM 793 C CA . THR A 1 102 ? -10.325 -6.510 6.183 1.00 96.19 102 THR A CA 1
ATOM 794 C C . THR A 1 102 ? -9.658 -6.967 4.887 1.00 96.19 102 THR A C 1
ATOM 796 O O . THR A 1 102 ? -8.847 -7.896 4.881 1.00 96.19 102 THR A O 1
ATOM 799 N N . ARG A 1 103 ? -9.974 -6.296 3.777 1.00 96.19 103 ARG A N 1
ATOM 800 C CA . ARG A 1 103 ? -9.432 -6.556 2.446 1.00 96.19 103 ARG A CA 1
ATOM 801 C C . ARG A 1 103 ? -9.088 -5.249 1.751 1.00 96.19 103 ARG A C 1
ATOM 803 O O . ARG A 1 103 ? -9.735 -4.229 1.981 1.00 96.19 103 ARG A O 1
ATOM 810 N N . MET A 1 104 ? -8.098 -5.307 0.874 1.00 96.56 104 MET A N 1
ATOM 811 C CA . MET A 1 104 ? -7.733 -4.224 -0.031 1.00 96.56 104 MET A CA 1
ATOM 812 C C . MET A 1 104 ? -7.718 -4.758 -1.455 1.00 96.56 104 MET A C 1
ATOM 814 O O . MET A 1 104 ? -7.185 -5.833 -1.712 1.00 96.56 104 MET A O 1
ATOM 818 N N . VAL A 1 105 ? -8.306 -4.006 -2.375 1.00 95.44 105 VAL A N 1
ATOM 819 C CA . VAL A 1 105 ? -8.299 -4.328 -3.800 1.00 95.44 105 VAL A CA 1
ATOM 820 C C . VAL A 1 105 ? -7.396 -3.316 -4.480 1.00 95.44 105 VAL A C 1
ATOM 822 O O . VAL A 1 105 ? -7.632 -2.116 -4.365 1.00 95.44 105 VAL A O 1
ATOM 825 N N . VAL A 1 106 ? -6.369 -3.806 -5.162 1.00 96.38 106 VAL A N 1
ATOM 826 C CA . VAL A 1 106 ? -5.467 -2.994 -5.979 1.00 96.38 106 VAL A CA 1
ATOM 827 C C . VAL A 1 106 ? -5.776 -3.298 -7.435 1.00 96.38 106 VAL A C 1
ATOM 829 O O . VAL A 1 106 ? -5.863 -4.461 -7.830 1.00 96.38 106 VAL A O 1
ATOM 832 N N . VAL A 1 107 ? -5.968 -2.249 -8.223 1.00 94.38 107 VAL A N 1
ATOM 833 C CA . VAL A 1 107 ? -6.338 -2.318 -9.638 1.00 94.38 107 VAL A CA 1
ATOM 834 C C . VAL A 1 107 ? -5.385 -1.433 -10.429 1.00 94.38 107 VAL A C 1
ATOM 836 O O . VAL A 1 107 ? -4.844 -0.481 -9.875 1.00 94.38 107 VAL A O 1
ATOM 839 N N . GLU A 1 108 ? -5.180 -1.733 -11.710 1.00 92.25 108 GLU A N 1
ATOM 840 C CA . GLU A 1 108 ? -4.357 -0.880 -12.580 1.00 92.25 108 GLU A CA 1
ATOM 841 C C . GLU A 1 108 ? -5.024 0.476 -12.822 1.00 92.25 108 GLU A C 1
ATOM 843 O O . GLU A 1 108 ? -4.377 1.516 -12.822 1.00 92.25 108 GLU A O 1
ATOM 848 N N . GLN A 1 109 ? -6.341 0.462 -12.999 1.00 87.94 109 GLN A N 1
ATOM 849 C CA . GLN A 1 109 ? -7.134 1.653 -13.232 1.00 87.94 109 GLN A CA 1
ATOM 850 C C . GLN A 1 109 ? -8.533 1.441 -12.668 1.00 87.94 109 GLN A C 1
ATOM 852 O O . GLN A 1 109 ? -9.069 0.328 -12.694 1.00 87.94 109 GLN A O 1
ATOM 857 N N . LEU A 1 110 ? -9.119 2.517 -12.145 1.00 83.56 110 LEU A N 1
ATOM 858 C CA . LEU A 1 110 ? -10.490 2.520 -11.666 1.00 83.56 110 LEU A CA 1
ATOM 859 C C . LEU A 1 110 ? -11.282 3.619 -12.366 1.00 83.56 110 LEU A C 1
ATOM 861 O O . LEU A 1 110 ? -11.193 4.783 -11.989 1.00 83.56 110 LEU A O 1
ATOM 865 N N . ASP A 1 111 ? -12.048 3.231 -13.382 1.00 75.56 111 ASP A N 1
ATOM 866 C CA . ASP A 1 111 ? -12.780 4.182 -14.227 1.00 75.56 111 ASP A CA 1
ATOM 867 C C . ASP A 1 111 ? -13.976 4.825 -13.512 1.00 75.56 111 ASP A C 1
ATOM 869 O O . ASP A 1 111 ? -14.291 5.985 -13.760 1.00 75.56 111 ASP A O 1
ATOM 873 N N . ASP A 1 112 ? -14.635 4.089 -12.611 1.00 73.00 112 ASP A N 1
ATOM 874 C CA . ASP A 1 112 ? -15.831 4.553 -11.899 1.00 73.00 112 ASP A CA 1
ATOM 875 C C . ASP A 1 112 ? -15.760 4.187 -10.405 1.00 73.00 112 ASP A C 1
ATOM 877 O O . ASP A 1 112 ? -16.202 3.103 -10.003 1.00 73.00 112 ASP A O 1
ATOM 881 N N . PRO A 1 113 ? -15.126 5.030 -9.565 1.00 66.75 113 PRO A N 1
ATOM 882 C CA . PRO A 1 113 ? -15.011 4.775 -8.137 1.00 66.75 113 PRO A CA 1
ATOM 883 C C . PRO A 1 113 ? -16.378 4.888 -7.444 1.00 66.75 113 PRO A C 1
ATOM 885 O O . PRO A 1 113 ? -17.126 5.831 -7.707 1.00 66.75 113 PRO A O 1
ATOM 888 N N . PRO A 1 114 ? -16.689 4.013 -6.470 1.00 61.34 114 PRO A N 1
ATOM 889 C CA . PRO A 1 114 ? -17.987 4.012 -5.816 1.00 61.34 114 PRO A CA 1
ATOM 890 C C . PRO A 1 114 ? -18.222 5.344 -5.101 1.00 61.34 114 PRO A C 1
ATOM 892 O O . PRO A 1 114 ? -17.355 5.853 -4.380 1.00 61.34 114 PRO A O 1
ATOM 895 N N . GLY A 1 115 ? -19.422 5.897 -5.274 1.00 59.88 115 GLY A N 1
ATOM 896 C CA . GLY A 1 115 ? -19.924 6.972 -4.426 1.00 59.88 115 GLY A CA 1
ATOM 897 C C . GLY A 1 115 ? -20.096 6.495 -2.980 1.00 59.88 115 GLY A C 1
ATOM 898 O O . GLY A 1 115 ? -20.275 5.305 -2.716 1.00 59.88 115 GLY A O 1
ATOM 899 N N . GLY A 1 116 ? -20.061 7.426 -2.023 1.00 56.09 116 GLY A N 1
ATOM 900 C CA . GLY A 1 116 ? -19.931 7.133 -0.589 1.00 56.09 116 GLY A CA 1
ATOM 901 C C . GLY A 1 116 ? -21.077 6.379 0.105 1.00 56.09 116 GLY A C 1
ATOM 902 O O . GLY A 1 116 ? -21.127 6.391 1.327 1.00 56.09 116 GLY A O 1
ATOM 903 N N . ARG A 1 117 ? -22.011 5.748 -0.621 1.00 52.56 117 ARG A N 1
ATOM 904 C CA . ARG A 1 117 ? -23.157 5.023 -0.037 1.00 52.56 117 ARG A CA 1
ATOM 905 C C . ARG A 1 117 ? -23.386 3.600 -0.569 1.00 52.56 117 ARG A C 1
ATOM 907 O O . ARG A 1 117 ? -24.250 2.917 -0.039 1.00 52.56 117 ARG A O 1
ATOM 914 N N . THR A 1 118 ? -22.624 3.122 -1.559 1.00 56.44 118 THR A N 1
ATOM 91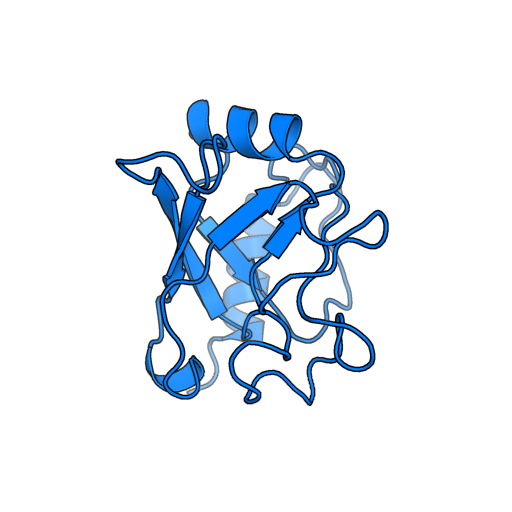5 C CA . THR A 1 118 ? -22.882 1.821 -2.229 1.00 56.44 118 THR A CA 1
ATOM 916 C C . THR A 1 118 ? -21.637 0.939 -2.391 1.00 56.44 118 THR A C 1
ATOM 918 O O . THR A 1 118 ? -21.597 0.059 -3.249 1.00 56.44 118 THR A O 1
ATOM 921 N N . ALA A 1 119 ? -20.606 1.139 -1.562 1.00 58.28 119 ALA A N 1
ATOM 922 C CA . ALA A 1 119 ? -19.327 0.440 -1.710 1.00 58.28 119 ALA A CA 1
ATOM 923 C C . ALA A 1 119 ? -19.449 -1.098 -1.660 1.00 58.28 119 ALA A C 1
ATOM 925 O O . ALA A 1 119 ? -18.732 -1.768 -2.389 1.00 58.28 119 ALA A O 1
ATOM 926 N N . GLY A 1 120 ? -20.358 -1.670 -0.859 1.00 61.91 120 GLY A N 1
ATOM 927 C CA . GLY A 1 120 ? -20.507 -3.129 -0.728 1.00 61.91 120 GLY A CA 1
ATOM 928 C C . GLY A 1 120 ? -20.938 -3.826 -2.025 1.00 61.91 120 GLY A C 1
ATOM 929 O O . GLY A 1 120 ? -20.225 -4.696 -2.531 1.00 61.91 120 GLY A O 1
ATOM 930 N N . ASP A 1 121 ? -22.065 -3.401 -2.596 1.00 63.00 121 ASP A N 1
ATOM 931 C CA . ASP A 1 121 ? -22.602 -3.976 -3.837 1.00 63.00 121 ASP A CA 1
ATOM 932 C C . ASP A 1 121 ? -21.721 -3.646 -5.044 1.00 63.00 121 ASP A C 1
ATOM 934 O O . ASP A 1 121 ? -21.481 -4.501 -5.903 1.00 63.00 121 ASP A O 1
ATOM 938 N N . TRP A 1 122 ? -21.160 -2.431 -5.072 1.00 65.00 122 TRP A N 1
ATOM 939 C CA . TRP A 1 122 ? -20.212 -2.029 -6.105 1.00 65.00 122 TRP A CA 1
ATOM 940 C C . TRP A 1 122 ? -18.940 -2.885 -6.067 1.00 65.00 122 TRP A C 1
ATOM 942 O O . TRP A 1 122 ? -18.512 -3.366 -7.114 1.00 65.00 122 TRP A O 1
ATOM 952 N N . ILE A 1 123 ? -18.357 -3.143 -4.885 1.00 65.00 123 ILE A N 1
ATOM 953 C CA . ILE A 1 123 ? -17.151 -3.980 -4.761 1.00 65.00 123 ILE A CA 1
ATOM 954 C C . ILE A 1 123 ? -17.436 -5.381 -5.310 1.00 65.00 123 ILE A C 1
ATOM 956 O O . ILE A 1 123 ? -16.627 -5.893 -6.077 1.00 65.00 123 ILE A O 1
ATOM 960 N N . SER A 1 124 ? -18.578 -5.990 -4.976 1.00 65.69 124 SER A N 1
ATOM 961 C CA . SER A 1 124 ? -18.931 -7.333 -5.460 1.00 65.69 124 SER A CA 1
ATOM 962 C C . SER A 1 124 ? -19.042 -7.392 -6.992 1.00 65.69 124 SER A C 1
ATOM 964 O O . SER A 1 124 ? -18.385 -8.216 -7.640 1.00 65.69 124 SER A O 1
ATOM 966 N N . GLY A 1 125 ? -19.814 -6.479 -7.595 1.00 65.50 125 GLY A N 1
ATOM 967 C CA . GLY A 1 125 ? -20.012 -6.439 -9.048 1.00 65.50 125 GLY A CA 1
ATOM 968 C C . GLY A 1 125 ? -18.736 -6.088 -9.821 1.00 65.50 125 GLY A C 1
ATOM 969 O O . GLY A 1 125 ? -18.398 -6.740 -10.813 1.00 65.50 125 GLY A O 1
ATOM 970 N N . THR A 1 126 ? -17.986 -5.099 -9.336 1.00 69.75 126 THR A N 1
ATOM 971 C CA . THR A 1 126 ? -16.758 -4.616 -9.974 1.00 69.75 126 THR A CA 1
ATOM 972 C C . THR A 1 126 ? -15.610 -5.610 -9.824 1.00 69.75 126 THR A C 1
ATOM 974 O O . THR A 1 126 ? -14.910 -5.861 -10.802 1.00 69.75 126 THR A O 1
ATOM 977 N N . LEU A 1 127 ? -15.451 -6.270 -8.668 1.00 67.25 127 LEU A N 1
ATOM 978 C CA . LEU A 1 127 ? -14.464 -7.346 -8.508 1.00 67.25 127 LEU A CA 1
ATOM 979 C C . LEU A 1 127 ? -14.708 -8.490 -9.488 1.00 67.25 127 LEU A C 1
ATOM 981 O O . LEU A 1 127 ? -13.763 -8.978 -10.106 1.00 67.25 127 LEU A O 1
ATOM 985 N N . LYS A 1 128 ? -15.969 -8.892 -9.683 1.00 68.06 128 LYS A N 1
ATOM 986 C CA . LYS A 1 128 ? -16.312 -9.923 -10.667 1.00 68.06 128 LYS A CA 1
ATOM 987 C C . LYS A 1 128 ? -15.962 -9.485 -12.093 1.00 68.06 128 LYS A C 1
ATOM 989 O O . LYS A 1 128 ? -15.509 -10.303 -12.884 1.00 68.06 128 LYS A O 1
ATOM 994 N N . LYS A 1 129 ? -16.117 -8.202 -12.426 1.00 68.19 129 LYS A N 1
ATOM 995 C CA . LYS A 1 129 ? -15.748 -7.663 -13.745 1.00 68.19 129 LYS A CA 1
ATOM 996 C C . LYS A 1 129 ? -14.230 -7.562 -13.944 1.00 68.19 129 LYS A C 1
ATOM 998 O O . LYS A 1 129 ? -13.745 -7.877 -15.025 1.00 68.19 129 LYS A O 1
ATOM 1003 N N . LEU A 1 130 ? -13.499 -7.135 -12.915 1.00 66.31 130 LEU A N 1
ATOM 1004 C CA . LEU A 1 130 ? -12.051 -6.916 -12.963 1.00 66.31 130 LEU A CA 1
ATOM 1005 C C . LEU A 1 130 ? -11.239 -8.212 -12.855 1.00 66.31 130 LEU A C 1
ATOM 1007 O O . LEU A 1 130 ? -10.161 -8.306 -13.431 1.00 66.31 130 LEU A O 1
ATOM 1011 N N . PHE A 1 131 ? -11.748 -9.213 -12.131 1.00 69.00 131 PHE A N 1
ATOM 1012 C CA . PHE A 1 131 ? -11.002 -10.436 -11.814 1.00 69.00 131 PHE A CA 1
ATOM 1013 C C . PHE A 1 131 ? -11.725 -11.738 -12.194 1.00 69.00 131 PHE A C 1
ATOM 1015 O O . PHE A 1 131 ? -11.147 -12.807 -12.039 1.00 69.00 131 PHE A O 1
ATOM 1022 N N . GLY A 1 132 ? -12.968 -11.682 -12.686 1.00 54.50 132 GLY A N 1
ATOM 1023 C CA . GLY A 1 132 ? -13.807 -12.859 -12.963 1.00 54.50 132 GLY A CA 1
ATOM 1024 C C . GLY A 1 132 ? -13.839 -13.338 -14.416 1.00 54.50 132 GLY A C 1
ATOM 1025 O O . GLY A 1 132 ? -14.764 -14.061 -14.779 1.00 54.50 132 GLY A O 1
ATOM 1026 N N . ARG A 1 133 ? -12.872 -12.955 -15.256 1.00 46.50 133 ARG A N 1
ATOM 1027 C CA . ARG A 1 133 ? -12.654 -13.600 -16.561 1.00 46.50 133 ARG A CA 1
ATOM 1028 C C . ARG A 1 133 ? -11.520 -14.622 -16.433 1.00 46.50 133 ARG A C 1
ATOM 1030 O O . ARG A 1 133 ? -10.351 -14.250 -16.475 1.00 46.50 133 ARG A O 1
ATOM 1037 N N . SER A 1 134 ? -11.894 -15.887 -16.245 1.00 43.12 134 SER A N 1
ATOM 1038 C CA . SER A 1 134 ? -1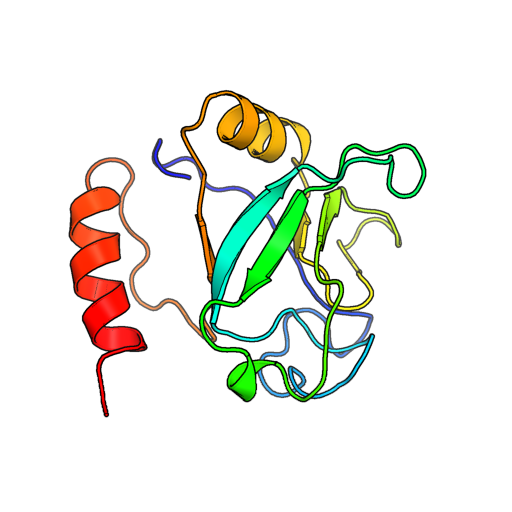1.145 -17.052 -16.739 1.00 43.12 134 SER A CA 1
ATOM 1039 C C . SER A 1 134 ? -11.863 -17.593 -17.963 1.00 43.12 134 SER A C 1
ATOM 1041 O O . SER A 1 134 ? -13.114 -17.524 -17.963 1.00 43.12 134 SER A O 1
#

Foldseek 3Di:
DLQQDDWDKWFFADPQILPQVCQLPQQGHAAFFAKFFWDFDPDADVNHRKIATHGPDPVRNNPDHDAIEEAQDPDDPRHTRRHIHTPCVVVVVVCVVVVVDRMDGDDSDDPDDDGSPCCPVCCVVVCCVRPVDD

Secondary structure (DSSP, 8-state):
-TTS----EEES-GGGTT-GGGTTSTTTSPPPSEEEEEEE-SS-BTTB--EEEEES-GGGGTT----EEEE--SSTT---SSSEEETTHHHHHHHHHTTS--EEEE-S--SSPPPTT-HHHHHHHHHHHHH---

Radius of gyration: 14.32 Å; chains: 1; bounding box: 35×30×32 Å

pLDDT: mean 90.28, std 13.7, range [43.12, 98.75]

Sequence (134 aa):
MPSGERLEAHSGLGGYMDDTRAVNLRKRGPTPPNVYNLRLRESLFHGVQAIRLVPVDEHKMYGRDGILAHPFMLGANGDSNGCVSFRDYPAFLKAYQRGEVTRMVVVEQLDDPPGGRTAGDWISGTLKKLFGRS